Protein AF-A0A2M8DVH4-F1 (afdb_monomer)

Structure (mmCIF, N/CA/C/O backbone):
data_AF-A0A2M8DVH4-F1
#
_entry.id   AF-A0A2M8DVH4-F1
#
loop_
_atom_site.group_PDB
_atom_site.id
_atom_site.type_symbol
_atom_site.label_atom_id
_atom_site.label_alt_id
_atom_site.label_comp_id
_atom_site.label_asym_id
_atom_site.label_entity_id
_atom_site.label_seq_id
_atom_site.pdbx_PDB_ins_code
_atom_site.Cartn_x
_atom_site.Cartn_y
_atom_site.Cartn_z
_atom_site.occupancy
_atom_site.B_iso_or_equiv
_atom_site.auth_seq_id
_atom_site.auth_comp_id
_atom_site.auth_asym_id
_atom_site.auth_atom_id
_atom_site.pdbx_PDB_model_num
ATOM 1 N N . MET A 1 1 ? -12.166 -2.081 -11.583 1.00 72.06 1 MET A N 1
ATOM 2 C CA . MET A 1 1 ? -12.523 -0.951 -10.701 1.00 72.06 1 MET A CA 1
ATOM 3 C C . MET A 1 1 ? -13.356 -1.409 -9.522 1.00 72.06 1 MET A C 1
ATOM 5 O O . MET A 1 1 ? -14.536 -1.724 -9.658 1.00 72.06 1 MET A O 1
ATOM 9 N N . ASN A 1 2 ? -12.730 -1.430 -8.352 1.00 81.38 2 ASN A N 1
ATOM 10 C CA . ASN A 1 2 ? -13.343 -1.806 -7.091 1.00 81.38 2 ASN A CA 1
ATOM 11 C C . ASN A 1 2 ? -14.106 -0.615 -6.474 1.00 81.38 2 ASN A C 1
ATOM 13 O O . ASN A 1 2 ? -13.512 0.375 -6.049 1.00 81.38 2 ASN A O 1
ATOM 17 N N . GLN A 1 3 ? -15.438 -0.717 -6.403 1.00 85.25 3 GLN A N 1
ATOM 18 C CA . GLN A 1 3 ? -16.304 0.347 -5.874 1.00 85.25 3 GLN A CA 1
ATOM 19 C C . GLN A 1 3 ? -16.119 0.609 -4.375 1.00 85.25 3 GLN A C 1
ATOM 21 O O . GLN A 1 3 ? -16.446 1.696 -3.900 1.00 85.25 3 GLN A O 1
ATOM 26 N N . ARG A 1 4 ? -15.641 -0.380 -3.614 1.00 86.50 4 ARG A N 1
ATOM 27 C CA . ARG A 1 4 ? -15.339 -0.214 -2.190 1.00 86.50 4 ARG A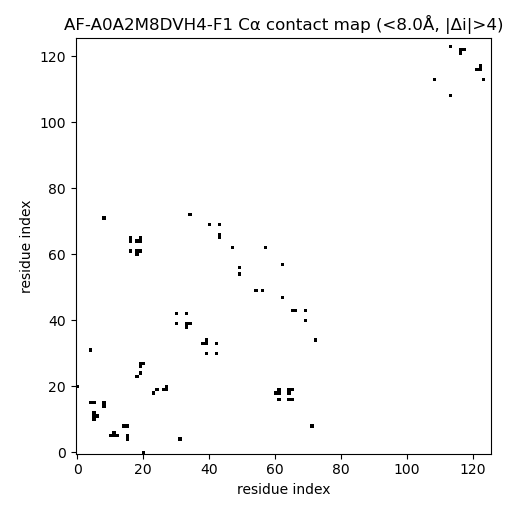 CA 1
ATOM 28 C C . ARG A 1 4 ? -14.111 0.674 -2.017 1.00 86.50 4 ARG A C 1
ATOM 30 O O . ARG A 1 4 ? -14.150 1.612 -1.229 1.00 86.50 4 ARG A O 1
ATOM 37 N N . LEU A 1 5 ? -13.080 0.435 -2.823 1.00 85.94 5 LEU A N 1
ATOM 38 C CA . LEU A 1 5 ? -11.848 1.214 -2.793 1.00 85.94 5 LEU A CA 1
ATOM 39 C C . LEU A 1 5 ? -12.085 2.685 -3.138 1.00 85.94 5 LEU A C 1
ATOM 41 O O . LEU A 1 5 ? -11.602 3.563 -2.440 1.00 85.94 5 LEU A O 1
ATOM 45 N N . ILE A 1 6 ? -12.913 2.967 -4.144 1.00 87.12 6 ILE A N 1
ATOM 46 C CA . ILE A 1 6 ? -13.267 4.349 -4.499 1.00 87.12 6 ILE A CA 1
ATOM 47 C C . ILE A 1 6 ? -13.900 5.083 -3.308 1.00 87.12 6 ILE A C 1
ATOM 49 O O . ILE A 1 6 ? -13.589 6.245 -3.073 1.00 87.12 6 ILE A O 1
ATOM 53 N N . ARG A 1 7 ? -14.751 4.416 -2.515 1.00 86.44 7 ARG A N 1
ATOM 54 C CA . ARG A 1 7 ? -15.355 5.031 -1.319 1.00 86.44 7 ARG A CA 1
ATOM 55 C C . ARG A 1 7 ? -14.327 5.313 -0.229 1.00 86.44 7 ARG A C 1
ATOM 57 O O . ARG A 1 7 ? -14.388 6.372 0.382 1.00 86.44 7 ARG A O 1
ATOM 64 N N . ILE A 1 8 ? -13.394 4.387 -0.014 1.00 85.94 8 ILE A N 1
ATOM 65 C CA . ILE A 1 8 ? -12.281 4.554 0.931 1.00 85.94 8 ILE A CA 1
ATOM 66 C C . ILE A 1 8 ? -11.424 5.763 0.536 1.00 85.94 8 ILE A C 1
ATOM 68 O O . ILE A 1 8 ? -11.062 6.567 1.388 1.00 85.94 8 ILE A O 1
ATOM 72 N N . LEU A 1 9 ? -11.189 5.946 -0.764 1.00 84.44 9 LEU A N 1
ATOM 73 C CA . LEU A 1 9 ? -10.439 7.068 -1.335 1.00 84.44 9 LEU A CA 1
ATOM 74 C C . LEU A 1 9 ? -11.228 8.392 -1.395 1.00 84.44 9 LEU A C 1
ATOM 76 O O . LEU A 1 9 ? -10.857 9.308 -2.126 1.00 84.44 9 LEU A O 1
ATOM 80 N N . GLY A 1 10 ? -12.343 8.510 -0.670 1.00 81.25 10 GLY A N 1
ATOM 81 C CA . GLY A 1 10 ? -13.150 9.733 -0.642 1.00 81.25 10 GLY A CA 1
ATOM 82 C C . GLY A 1 10 ? -14.004 9.961 -1.894 1.00 81.25 10 GLY A C 1
ATOM 83 O O . GLY A 1 10 ? -14.449 11.076 -2.142 1.00 81.25 10 GLY A O 1
ATOM 84 N N . GLY A 1 11 ? -14.248 8.920 -2.693 1.00 78.69 11 GLY A N 1
ATOM 85 C CA . GLY A 1 11 ? -15.099 8.974 -3.884 1.00 78.69 11 GLY A CA 1
ATOM 86 C C . GLY A 1 11 ? -14.392 9.430 -5.162 1.00 78.69 11 GLY A C 1
ATOM 87 O O . GLY A 1 11 ? -15.043 9.510 -6.202 1.00 78.69 11 GLY A O 1
ATOM 88 N N . SER A 1 12 ? -13.085 9.707 -5.111 1.00 76.31 12 SER A N 1
ATOM 89 C CA . SER A 1 12 ? -12.307 10.126 -6.280 1.00 76.31 12 SER A CA 1
ATOM 90 C C . SER A 1 12 ? -11.662 8.941 -6.998 1.00 76.31 12 SER A C 1
ATOM 92 O O . SER A 1 12 ? -11.117 8.027 -6.380 1.00 76.31 12 SER A O 1
ATOM 94 N N . THR A 1 13 ? -11.692 8.976 -8.330 1.00 81.94 13 THR A N 1
ATOM 95 C CA . THR A 1 13 ? -10.988 8.021 -9.197 1.00 81.94 13 THR A CA 1
ATOM 96 C C . THR A 1 13 ? -9.562 8.454 -9.532 1.00 81.94 13 THR A C 1
ATOM 98 O O . THR A 1 13 ? -8.841 7.686 -10.165 1.00 81.94 13 THR A O 1
ATOM 101 N N . GLU A 1 14 ? -9.150 9.666 -9.146 1.00 78.94 14 GLU A N 1
ATOM 102 C CA . GLU A 1 14 ? -7.821 10.215 -9.460 1.00 78.94 14 GLU A CA 1
ATOM 103 C C . GLU A 1 14 ? -6.691 9.480 -8.733 1.00 78.94 14 GLU A C 1
ATOM 105 O O . GLU A 1 14 ? -5.590 9.360 -9.260 1.00 78.94 14 GLU A O 1
ATOM 110 N N . HIS A 1 15 ? -6.974 8.946 -7.544 1.00 79.75 15 HIS A N 1
ATOM 111 C CA . HIS A 1 15 ? -6.010 8.190 -6.739 1.00 79.75 15 HIS A CA 1
ATOM 112 C C . HIS A 1 15 ? -6.259 6.683 -6.766 1.00 79.75 15 HIS A C 1
ATOM 114 O O . HIS A 1 15 ? -5.750 5.935 -5.932 1.00 79.75 15 HIS A O 1
ATOM 120 N N . TYR A 1 16 ? -7.083 6.229 -7.708 1.00 87.50 16 TYR A N 1
ATOM 121 C CA . TYR A 1 16 ? -7.364 4.816 -7.857 1.00 87.50 16 TYR A CA 1
ATOM 122 C 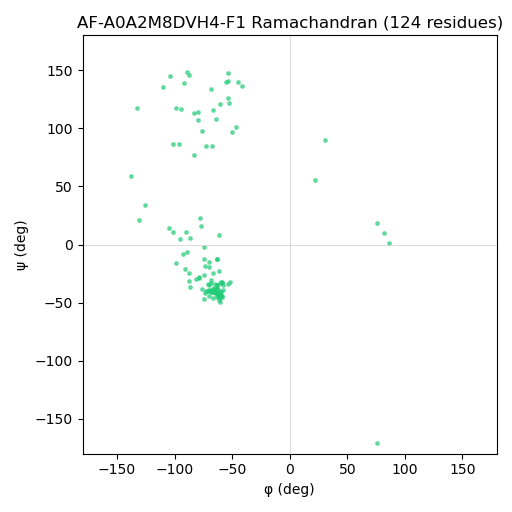C . TYR A 1 16 ? -6.108 4.079 -8.361 1.00 87.50 16 TYR A C 1
ATOM 124 O O . TYR A 1 16 ? -5.482 4.545 -9.315 1.00 87.50 16 TYR A O 1
ATOM 132 N N . PRO A 1 17 ? -5.739 2.929 -7.769 1.00 89.31 17 PRO A N 1
ATOM 133 C CA . PRO A 1 17 ? -4.491 2.252 -8.095 1.00 89.31 17 PRO A CA 1
ATOM 134 C C . PRO A 1 17 ? -4.635 1.381 -9.356 1.00 89.31 17 PRO A C 1
ATOM 136 O O . PRO A 1 17 ? -4.803 0.158 -9.297 1.00 89.31 17 PRO A O 1
ATOM 139 N N . TYR A 1 18 ? -4.631 2.027 -10.525 1.00 91.12 18 TYR A N 1
ATOM 140 C CA . TYR A 1 18 ? -4.805 1.362 -11.819 1.00 91.12 18 TYR A CA 1
ATOM 141 C C . TYR A 1 18 ? -3.642 0.425 -12.151 1.00 91.12 18 TYR A C 1
ATOM 143 O O . TYR A 1 18 ? -3.858 -0.638 -12.744 1.00 91.12 18 TYR A O 1
ATOM 151 N N . ALA A 1 19 ? -2.408 0.798 -11.794 1.00 90.12 19 ALA A N 1
ATOM 152 C CA . ALA A 1 19 ? -1.241 -0.017 -12.107 1.00 90.12 19 ALA A CA 1
ATOM 153 C C . ALA A 1 19 ? -1.217 -1.295 -11.258 1.00 90.12 19 ALA A C 1
ATOM 155 O O . ALA A 1 19 ? -0.916 -2.372 -11.782 1.00 90.12 19 ALA A O 1
ATOM 156 N N . LEU A 1 20 ? -1.585 -1.194 -9.982 1.00 90.50 20 LEU A N 1
ATOM 157 C CA . LEU A 1 20 ? -1.717 -2.306 -9.051 1.00 90.50 20 LEU A CA 1
ATOM 158 C C . LEU A 1 20 ? -2.865 -3.235 -9.456 1.00 90.50 20 LEU A C 1
ATOM 160 O O . LEU A 1 20 ? -2.649 -4.443 -9.516 1.00 90.50 20 LEU A O 1
ATOM 164 N N . GLU A 1 21 ? -4.047 -2.700 -9.797 1.00 91.12 21 GLU A N 1
ATOM 165 C CA . GLU A 1 21 ? -5.182 -3.519 -10.257 1.00 91.12 21 GLU A CA 1
ATOM 166 C C . GLU A 1 21 ? -4.828 -4.309 -11.524 1.00 91.12 21 GLU A C 1
ATOM 168 O O . GLU A 1 21 ? -5.139 -5.494 -11.626 1.00 91.12 21 GLU A O 1
ATOM 173 N N . SER A 1 22 ? -4.150 -3.666 -12.477 1.00 91.31 22 SER A N 1
ATOM 174 C CA . SER A 1 22 ? -3.817 -4.272 -13.767 1.00 91.31 22 SER A CA 1
ATOM 175 C C . SER A 1 22 ? -2.690 -5.306 -13.667 1.00 91.31 22 SER A C 1
ATOM 177 O O . SER A 1 22 ? -2.798 -6.408 -14.206 1.00 91.31 22 SER A O 1
ATOM 179 N N . LYS A 1 23 ? -1.599 -4.975 -12.964 1.00 90.06 23 LYS A N 1
ATOM 180 C CA . LYS A 1 23 ? -0.395 -5.822 -12.908 1.00 90.06 23 LYS A CA 1
ATOM 181 C C . LYS A 1 23 ? -0.451 -6.869 -11.794 1.00 90.06 23 LYS A C 1
ATOM 183 O O . LYS A 1 23 ? 0.118 -7.949 -11.949 1.00 90.06 23 LYS A O 1
ATOM 188 N N . TYR A 1 24 ? -1.118 -6.566 -10.680 1.00 91.62 24 TYR A N 1
ATOM 189 C CA . TYR A 1 24 ? -1.124 -7.397 -9.474 1.00 91.62 24 TYR A CA 1
ATOM 190 C C . TYR A 1 24 ? -2.525 -7.512 -8.842 1.00 91.62 24 TYR A C 1
ATOM 192 O O . TYR A 1 24 ? -2.696 -7.217 -7.655 1.00 91.62 24 TYR A O 1
ATOM 200 N N . PRO A 1 25 ? -3.531 -8.022 -9.579 1.00 90.56 25 PRO A N 1
ATOM 201 C CA . PRO A 1 25 ? -4.908 -8.110 -9.085 1.00 90.56 25 PRO A CA 1
ATOM 202 C C . PRO A 1 25 ? -5.033 -8.925 -7.789 1.00 90.56 25 PRO A C 1
ATOM 204 O O . PRO A 1 25 ? -5.796 -8.562 -6.902 1.00 90.56 25 PRO A O 1
ATOM 207 N N . ARG A 1 26 ? -4.214 -9.974 -7.621 1.00 91.12 26 ARG A N 1
ATOM 208 C CA . ARG A 1 26 ? -4.187 -10.795 -6.394 1.00 91.12 26 ARG A CA 1
ATOM 209 C C . ARG A 1 26 ? -3.756 -10.012 -5.153 1.00 91.12 26 ARG A C 1
ATOM 211 O O . ARG A 1 26 ? -4.239 -10.286 -4.063 1.00 91.12 26 ARG A O 1
ATOM 218 N N . ILE A 1 27 ? -2.841 -9.057 -5.319 1.00 90.69 27 ILE A N 1
ATOM 219 C CA . ILE A 1 27 ? -2.362 -8.219 -4.214 1.00 90.69 27 ILE A CA 1
ATOM 220 C C . ILE A 1 27 ? -3.449 -7.217 -3.839 1.00 90.69 27 ILE A C 1
ATOM 222 O O . ILE A 1 27 ? -3.728 -7.035 -2.660 1.00 90.69 27 ILE A O 1
ATOM 226 N N . LEU A 1 28 ? -4.114 -6.623 -4.834 1.00 91.25 28 LEU A N 1
ATOM 227 C CA . LEU A 1 28 ? -5.252 -5.742 -4.592 1.00 91.25 28 LEU A CA 1
ATOM 228 C C . LEU A 1 28 ? -6.379 -6.470 -3.846 1.00 91.25 28 LEU A C 1
ATOM 230 O O . LEU A 1 28 ? -6.916 -5.934 -2.882 1.00 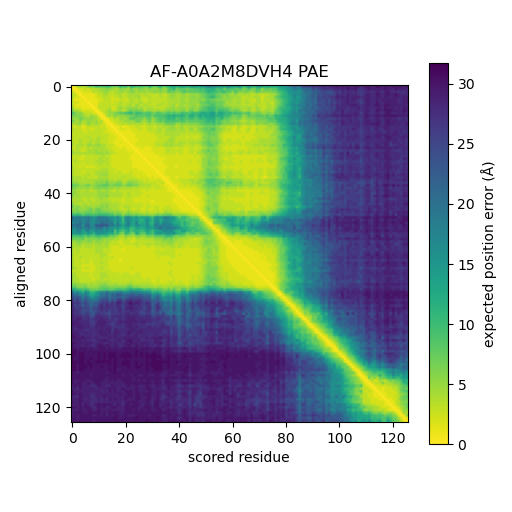91.25 28 LEU A O 1
ATOM 234 N N . GLU A 1 29 ? -6.722 -7.692 -4.256 1.00 91.25 29 GLU A N 1
ATOM 235 C CA . GLU A 1 29 ? -7.717 -8.519 -3.561 1.00 91.25 29 GLU A CA 1
ATOM 236 C C . GLU A 1 29 ? -7.307 -8.822 -2.117 1.00 91.25 29 GLU A C 1
ATOM 238 O O . GLU A 1 29 ? -8.130 -8.688 -1.214 1.00 91.25 29 GLU A O 1
ATOM 243 N N . GLN A 1 30 ? -6.038 -9.164 -1.883 1.00 91.56 30 GLN A N 1
ATOM 244 C CA . GLN A 1 30 ? -5.508 -9.399 -0.541 1.00 91.56 30 GLN A CA 1
ATOM 245 C C . GLN A 1 30 ? -5.610 -8.145 0.339 1.00 91.56 30 GLN A C 1
ATOM 247 O O . GLN A 1 30 ? -6.133 -8.223 1.449 1.00 91.56 30 GLN A O 1
ATOM 252 N N . ILE A 1 31 ? -5.191 -6.986 -0.176 1.00 91.44 31 ILE A N 1
ATOM 253 C CA . ILE A 1 31 ? -5.305 -5.693 0.513 1.00 91.44 31 ILE A CA 1
ATOM 254 C C . ILE A 1 31 ? -6.775 -5.396 0.838 1.00 91.44 31 ILE A C 1
ATOM 256 O O . ILE A 1 31 ? -7.098 -5.014 1.954 1.00 91.44 31 ILE A O 1
ATOM 260 N N . MET A 1 32 ? -7.696 -5.620 -0.101 1.00 91.12 32 MET A N 1
ATOM 261 C CA . MET A 1 32 ? -9.131 -5.399 0.125 1.00 91.12 32 MET A CA 1
ATOM 262 C C . MET 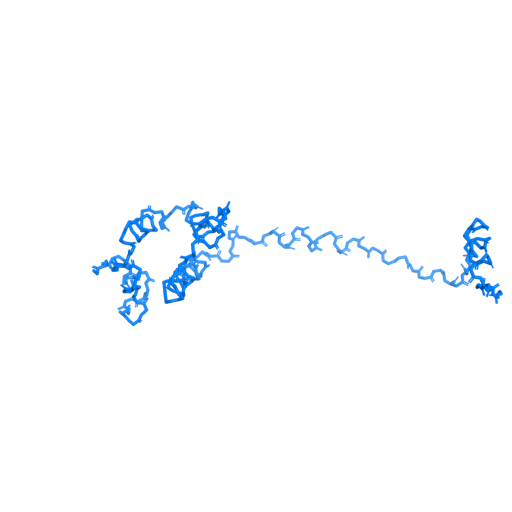A 1 32 ? -9.746 -6.387 1.122 1.00 91.12 32 MET A C 1
ATOM 264 O O . MET A 1 32 ? -10.673 -6.020 1.845 1.00 91.12 32 MET A O 1
ATOM 268 N N . SER A 1 33 ? -9.260 -7.628 1.164 1.00 91.56 33 SER A N 1
ATOM 269 C CA . SER A 1 33 ? -9.708 -8.633 2.131 1.00 91.56 33 SER A CA 1
ATOM 270 C C . SER A 1 33 ? -9.237 -8.313 3.545 1.00 91.56 33 SER A C 1
ATOM 272 O O . SER A 1 33 ? -9.953 -8.611 4.497 1.00 91.56 33 SER A O 1
ATOM 274 N N . LEU A 1 34 ? -8.044 -7.734 3.679 1.00 91.94 34 LEU A N 1
ATOM 275 C CA . LEU A 1 34 ? -7.446 -7.400 4.967 1.00 91.94 34 LEU A CA 1
ATOM 276 C C . LEU A 1 34 ? -7.756 -5.966 5.411 1.00 91.94 34 LEU A C 1
ATOM 278 O O . LEU A 1 34 ? -7.485 -5.654 6.553 1.00 91.94 34 LEU A O 1
ATOM 282 N N . TRP A 1 35 ? -8.358 -5.118 4.569 1.00 90.12 35 TRP A N 1
ATOM 283 C CA . TRP A 1 35 ? -8.516 -3.676 4.822 1.00 90.12 35 TRP A CA 1
ATOM 284 C C . TRP A 1 35 ? -9.171 -3.304 6.164 1.00 90.12 35 TRP A C 1
ATOM 286 O O . TRP A 1 35 ? -8.819 -2.283 6.736 1.00 90.12 35 TRP A O 1
ATOM 296 N N . ASP A 1 36 ? -10.122 -4.103 6.662 1.00 86.62 36 ASP A N 1
ATOM 297 C CA . ASP A 1 36 ? -10.780 -3.849 7.959 1.00 86.62 36 ASP A CA 1
ATOM 298 C C . ASP A 1 36 ? -10.130 -4.626 9.126 1.00 86.62 36 ASP A C 1
ATOM 300 O O . ASP A 1 36 ? -10.666 -4.647 10.232 1.00 86.62 36 ASP A O 1
ATOM 304 N N . SER A 1 37 ? -9.025 -5.328 8.868 1.00 88.75 37 SER A N 1
ATOM 305 C CA . SER A 1 37 ? -8.287 -6.147 9.830 1.00 88.75 37 SER A CA 1
ATOM 306 C C . SER A 1 37 ? -7.013 -5.436 10.270 1.00 88.75 37 SER A C 1
ATOM 308 O O . SER A 1 37 ? -6.318 -4.840 9.454 1.00 88.75 37 SER A O 1
ATOM 310 N N . ASP A 1 38 ? -6.631 -5.616 11.534 1.00 83.38 38 ASP A N 1
ATOM 311 C CA . ASP A 1 38 ? -5.344 -5.147 12.068 1.00 83.38 38 ASP A CA 1
ATOM 312 C C . ASP A 1 38 ? -4.131 -5.823 11.377 1.00 83.38 38 ASP A C 1
ATOM 314 O O . ASP A 1 38 ? -2.988 -5.386 11.507 1.00 83.38 38 ASP A O 1
ATOM 318 N N . GLU A 1 39 ? -4.356 -6.896 10.609 1.00 87.44 39 GLU A N 1
ATOM 319 C CA . GLU A 1 39 ? -3.318 -7.569 9.815 1.00 87.44 39 GLU A CA 1
ATOM 320 C C . GLU A 1 39 ? -2.905 -6.788 8.554 1.00 87.44 39 GLU A C 1
ATOM 322 O O . GLU A 1 39 ? -1.888 -7.111 7.933 1.00 87.44 39 GLU A O 1
ATOM 327 N N . ILE A 1 40 ? -3.657 -5.757 8.156 1.00 90.00 40 ILE A N 1
ATOM 328 C CA . ILE A 1 40 ? -3.355 -4.990 6.942 1.00 90.00 40 ILE A CA 1
ATOM 329 C C . ILE A 1 40 ? -2.014 -4.262 7.023 1.00 90.00 40 ILE A C 1
ATOM 331 O O . ILE A 1 40 ? -1.290 -4.204 6.029 1.00 90.00 40 ILE A O 1
ATOM 335 N N . ASP A 1 41 ? -1.631 -3.782 8.206 1.00 86.38 41 ASP A N 1
ATOM 336 C CA . ASP A 1 41 ? -0.353 -3.097 8.397 1.00 86.38 41 ASP A CA 1
ATOM 337 C C . ASP A 1 41 ? 0.819 -4.059 8.185 1.00 86.38 41 ASP A C 1
ATOM 339 O O . ASP A 1 41 ? 1.795 -3.720 7.513 1.00 86.38 41 ASP A O 1
ATOM 343 N N . HIS A 1 42 ? 0.684 -5.303 8.658 1.00 87.81 42 HIS A N 1
ATOM 344 C CA . HIS A 1 42 ? 1.652 -6.367 8.382 1.00 87.81 42 HIS A CA 1
ATOM 345 C C . HIS A 1 42 ? 1.702 -6.693 6.888 1.00 87.81 42 HIS A C 1
ATOM 347 O O . HIS A 1 42 ? 2.787 -6.840 6.330 1.00 87.81 42 HIS A O 1
ATOM 353 N N . CYS A 1 43 ? 0.548 -6.735 6.214 1.00 89.56 43 CYS A N 1
ATOM 354 C CA . CYS A 1 43 ? 0.489 -6.947 4.771 1.00 89.56 43 CYS A CA 1
ATOM 355 C C . CYS A 1 43 ? 1.235 -5.846 4.000 1.00 89.56 43 CYS A C 1
ATOM 357 O O . CYS A 1 43 ? 2.024 -6.160 3.107 1.00 89.56 43 CYS A O 1
ATOM 359 N N . PHE A 1 44 ? 1.035 -4.571 4.342 1.00 89.00 44 PHE A N 1
ATOM 360 C CA . PHE A 1 44 ? 1.769 -3.466 3.720 1.00 89.00 44 PHE A CA 1
ATOM 361 C C . PHE A 1 44 ? 3.272 -3.547 3.994 1.00 89.00 44 PHE A C 1
ATOM 363 O O . PHE A 1 44 ? 4.076 -3.320 3.088 1.00 89.00 44 PHE A O 1
ATOM 370 N N . MET A 1 45 ? 3.656 -3.911 5.217 1.00 85.88 45 MET A N 1
ATOM 371 C CA . MET A 1 45 ? 5.056 -4.049 5.601 1.00 85.88 45 MET A CA 1
ATOM 372 C C . MET A 1 45 ? 5.742 -5.186 4.835 1.00 85.88 45 MET A C 1
ATOM 374 O O . MET A 1 45 ? 6.832 -4.980 4.309 1.00 85.88 45 MET A O 1
ATOM 378 N N . ASP A 1 46 ? 5.079 -6.328 4.658 1.00 85.94 46 ASP A N 1
ATOM 379 C CA . ASP A 1 46 ? 5.571 -7.450 3.846 1.00 85.94 46 ASP A CA 1
ATOM 380 C C . ASP A 1 46 ? 5.685 -7.101 2.353 1.00 85.94 46 ASP A C 1
ATOM 382 O O . ASP A 1 46 ? 6.584 -7.583 1.657 1.00 85.94 46 ASP A O 1
ATOM 386 N N . LEU A 1 47 ? 4.783 -6.256 1.840 1.00 86.62 47 LEU A N 1
ATOM 387 C CA . LEU A 1 47 ? 4.840 -5.772 0.458 1.00 86.62 47 LEU A CA 1
ATOM 388 C C . LEU A 1 47 ? 6.000 -4.789 0.238 1.00 86.62 47 LEU A C 1
ATOM 390 O O . LEU A 1 47 ? 6.589 -4.784 -0.844 1.00 86.62 47 LEU A O 1
ATOM 394 N N . MET A 1 48 ? 6.336 -3.972 1.240 1.00 81.38 48 MET A N 1
ATOM 395 C CA . MET A 1 48 ? 7.418 -2.982 1.159 1.00 81.38 48 MET A CA 1
ATOM 396 C C . MET A 1 48 ? 8.795 -3.556 1.518 1.00 81.38 48 MET A C 1
ATOM 398 O O . MET A 1 48 ? 9.797 -3.185 0.907 1.00 81.38 48 MET A O 1
ATOM 402 N N . VAL A 1 49 ? 8.865 -4.470 2.487 1.00 73.94 49 VAL A N 1
ATOM 403 C CA . VAL A 1 49 ? 10.104 -5.067 2.997 1.00 73.94 49 VAL A CA 1
ATOM 404 C C . VAL A 1 49 ? 10.270 -6.457 2.395 1.00 73.94 49 VAL A C 1
ATOM 406 O O . VAL A 1 49 ? 9.890 -7.481 2.961 1.00 73.94 49 VAL A O 1
ATOM 409 N N . THR A 1 50 ? 10.873 -6.521 1.212 1.00 61.78 50 THR A N 1
ATOM 410 C CA . THR A 1 50 ? 11.140 -7.807 0.566 1.00 61.78 50 THR A CA 1
ATOM 411 C C . THR A 1 50 ? 12.327 -8.509 1.234 1.00 61.78 50 THR A C 1
ATOM 413 O O . THR A 1 50 ? 13.479 -8.257 0.892 1.00 61.78 50 THR A O 1
ATOM 416 N N . ASN A 1 51 ? 12.069 -9.446 2.150 1.00 58.31 51 ASN A N 1
ATOM 417 C CA . ASN A 1 51 ? 13.110 -10.235 2.835 1.00 58.31 51 ASN A CA 1
ATOM 418 C C . ASN A 1 51 ? 13.702 -11.388 1.979 1.00 58.31 51 ASN A C 1
ATOM 420 O O . ASN A 1 51 ? 14.179 -12.393 2.501 1.00 58.31 51 ASN A O 1
ATOM 424 N N . ARG A 1 52 ? 13.613 -11.324 0.645 1.00 63.09 52 ARG A N 1
ATOM 425 C CA . ARG A 1 52 ? 14.096 -12.392 -0.250 1.00 63.09 52 ARG A CA 1
ATOM 426 C C . ARG A 1 52 ? 14.924 -11.789 -1.380 1.00 63.09 52 ARG A C 1
ATOM 428 O O . ARG A 1 52 ? 14.387 -11.032 -2.181 1.00 63.09 52 ARG A O 1
ATOM 435 N N . GLY A 1 53 ? 16.204 -12.159 -1.443 1.00 61.94 53 GLY A N 1
ATOM 436 C CA . GLY A 1 53 ? 17.214 -11.565 -2.332 1.00 61.94 53 GLY A CA 1
ATOM 437 C C . GLY A 1 53 ? 16.979 -11.730 -3.839 1.00 61.94 53 GLY A C 1
ATOM 438 O O . GLY A 1 53 ? 17.610 -11.027 -4.618 1.00 61.94 53 GLY A O 1
ATOM 439 N N . ASP A 1 54 ? 16.043 -12.591 -4.251 1.00 67.88 54 ASP A N 1
ATOM 440 C CA . ASP A 1 54 ? 15.830 -12.946 -5.663 1.00 67.88 54 ASP A CA 1
ATOM 441 C C . ASP A 1 54 ? 14.633 -12.233 -6.324 1.00 67.88 54 ASP A C 1
ATOM 443 O O . ASP A 1 54 ? 14.202 -12.615 -7.414 1.00 67.88 54 ASP A O 1
ATOM 447 N N . ARG A 1 55 ? 14.036 -11.216 -5.683 1.00 68.62 55 ARG A N 1
ATOM 448 C CA . ARG A 1 55 ? 12.922 -10.446 -6.267 1.00 68.62 55 ARG A CA 1
ATOM 449 C C . ARG A 1 55 ? 13.335 -9.022 -6.621 1.00 68.62 55 ARG A C 1
ATOM 451 O O . ARG A 1 55 ? 13.928 -8.317 -5.821 1.00 68.62 55 ARG A O 1
ATOM 458 N N . VAL A 1 56 ? 12.915 -8.589 -7.811 1.00 71.06 56 VAL A N 1
ATOM 459 C CA . VAL A 1 56 ? 13.217 -7.279 -8.425 1.00 71.06 56 VAL A CA 1
ATOM 460 C C . VAL A 1 56 ? 12.434 -6.116 -7.774 1.00 71.06 56 VAL A C 1
ATOM 462 O O . VAL A 1 56 ? 12.623 -4.960 -8.132 1.00 71.06 56 VAL A O 1
ATOM 465 N N . GLY A 1 57 ? 11.568 -6.401 -6.794 1.00 80.00 57 GLY A N 1
ATOM 466 C CA . GLY A 1 57 ? 10.664 -5.417 -6.192 1.00 80.00 57 GLY A CA 1
ATOM 467 C C . GLY A 1 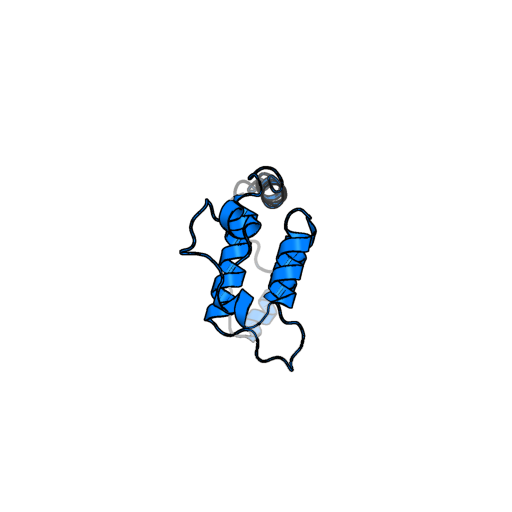57 ? 9.465 -5.078 -7.086 1.00 80.00 57 GLY A C 1
ATOM 468 O O . GLY A 1 57 ? 9.203 -5.751 -8.088 1.00 80.00 57 GLY A O 1
ATOM 469 N N . PHE A 1 58 ? 8.707 -4.052 -6.695 1.00 85.88 58 PHE A N 1
ATOM 470 C CA . PHE A 1 58 ? 7.605 -3.519 -7.497 1.00 85.88 58 PHE A CA 1
ATOM 471 C C . PHE A 1 58 ? 8.094 -2.416 -8.444 1.00 85.88 58 PHE A C 1
ATOM 473 O O . PHE A 1 58 ? 9.003 -1.663 -8.089 1.00 85.88 58 PHE A O 1
ATOM 480 N N . PRO A 1 59 ? 7.466 -2.263 -9.624 1.00 88.62 59 PRO A N 1
ATOM 481 C CA . PRO A 1 59 ? 7.624 -1.060 -10.431 1.00 88.62 59 PRO A CA 1
ATOM 482 C C . PRO A 1 59 ? 7.314 0.197 -9.602 1.00 88.62 59 PRO A C 1
ATOM 484 O O . PRO A 1 59 ? 6.430 0.140 -8.740 1.00 88.62 59 PRO A O 1
ATOM 487 N N . PRO A 1 60 ? 7.978 1.332 -9.869 1.00 85.06 60 PRO A N 1
ATOM 488 C CA . PRO A 1 60 ? 7.834 2.540 -9.061 1.00 85.06 60 PRO A CA 1
ATOM 489 C C . PRO A 1 60 ? 6.391 3.053 -9.011 1.00 85.06 60 PRO A C 1
ATOM 491 O O . PRO A 1 60 ? 5.955 3.530 -7.967 1.00 85.06 60 PRO A O 1
ATOM 494 N N . GLU A 1 61 ? 5.618 2.891 -10.088 1.00 88.62 61 GLU A N 1
ATOM 495 C CA . GLU A 1 61 ? 4.209 3.302 -10.114 1.00 88.62 61 GLU A CA 1
ATOM 496 C C . GLU A 1 61 ? 3.362 2.456 -9.157 1.00 88.62 61 GLU A C 1
ATOM 498 O O . GLU A 1 61 ? 2.518 2.971 -8.433 1.00 88.62 61 GLU A O 1
ATOM 503 N N . VAL A 1 62 ? 3.631 1.150 -9.110 1.00 89.81 62 VAL A N 1
ATOM 504 C CA . VAL A 1 62 ? 2.918 0.209 -8.239 1.00 89.81 62 VAL A CA 1
ATOM 505 C C . VAL A 1 62 ? 3.333 0.407 -6.784 1.00 89.81 62 VAL A C 1
ATOM 507 O O . VAL A 1 62 ? 2.490 0.378 -5.894 1.00 89.81 62 VAL A O 1
ATOM 510 N N . ALA A 1 63 ? 4.620 0.650 -6.532 1.00 87.94 63 ALA A N 1
ATOM 511 C CA . ALA A 1 63 ? 5.115 0.954 -5.196 1.00 87.94 63 ALA A CA 1
ATOM 512 C C . ALA A 1 63 ? 4.487 2.244 -4.641 1.00 87.94 63 ALA A C 1
ATOM 514 O O . ALA A 1 63 ? 4.054 2.258 -3.491 1.00 87.94 63 ALA A O 1
ATOM 515 N N . ALA A 1 64 ? 4.381 3.297 -5.459 1.00 88.56 64 ALA A N 1
ATOM 516 C CA . ALA A 1 64 ? 3.737 4.550 -5.070 1.00 88.56 64 ALA A CA 1
ATOM 517 C C . ALA A 1 64 ? 2.250 4.355 -4.730 1.00 88.56 64 ALA A C 1
ATOM 519 O O . ALA A 1 64 ? 1.778 4.880 -3.723 1.00 88.56 64 ALA A O 1
ATOM 520 N N . GLU A 1 65 ? 1.527 3.559 -5.522 1.00 90.69 65 GLU A N 1
ATOM 521 C CA . GLU A 1 65 ? 0.130 3.211 -5.244 1.00 90.69 65 GLU A CA 1
ATOM 522 C C . GLU A 1 65 ? -0.018 2.417 -3.933 1.00 90.69 65 GLU A C 1
ATOM 524 O O . GLU A 1 65 ? -0.893 2.730 -3.127 1.00 90.69 65 GLU A O 1
ATOM 529 N N . ILE A 1 66 ? 0.857 1.438 -3.666 1.00 90.12 66 ILE A N 1
ATOM 530 C CA . ILE A 1 66 ? 0.853 0.674 -2.404 1.00 90.12 66 ILE A CA 1
ATOM 531 C C . ILE A 1 66 ? 1.148 1.589 -1.205 1.00 90.12 66 ILE A C 1
ATOM 533 O O . ILE A 1 66 ? 0.441 1.521 -0.199 1.00 90.12 66 ILE A O 1
ATOM 537 N N . MET A 1 67 ? 2.150 2.469 -1.309 1.00 87.94 67 MET A N 1
ATOM 538 C CA . MET A 1 67 ? 2.464 3.436 -0.248 1.00 87.94 67 MET A CA 1
ATOM 539 C C . MET A 1 67 ? 1.294 4.382 0.020 1.00 87.94 67 MET A C 1
ATOM 541 O O . MET A 1 67 ? 0.964 4.645 1.174 1.00 87.94 67 MET A O 1
ATOM 545 N N . TYR A 1 68 ? 0.647 4.879 -1.035 1.00 89.50 68 TYR A N 1
ATOM 546 C CA . TYR A 1 68 ? -0.507 5.758 -0.899 1.00 89.50 68 TYR A CA 1
ATOM 547 C C . TYR A 1 68 ? -1.663 5.066 -0.165 1.00 89.50 68 TYR A C 1
ATOM 549 O O . TYR A 1 68 ? -2.239 5.646 0.752 1.00 89.50 68 TYR A O 1
ATOM 557 N N . LEU A 1 69 ? -1.958 3.806 -0.500 1.00 89.75 69 LEU A N 1
ATOM 558 C CA . LEU A 1 69 ? -2.973 3.017 0.204 1.00 89.75 69 LEU A CA 1
ATOM 559 C C . LEU A 1 69 ? -2.642 2.826 1.689 1.00 89.75 69 LEU A C 1
ATOM 561 O O . LEU A 1 69 ? -3.529 2.978 2.527 1.00 89.75 69 LEU A O 1
ATOM 565 N N . SER A 1 70 ? -1.378 2.552 2.017 1.00 89.56 70 SER A N 1
ATOM 566 C CA . SER A 1 70 ? -0.918 2.463 3.408 1.00 89.56 70 SER A CA 1
ATOM 567 C C . SER A 1 70 ? -1.117 3.784 4.159 1.00 89.56 70 SER A C 1
ATOM 569 O O . SER A 1 70 ? -1.588 3.778 5.294 1.00 89.56 70 SER A O 1
ATOM 571 N N . LEU A 1 71 ? -0.848 4.923 3.514 1.00 87.19 71 LEU A N 1
ATOM 572 C CA . LEU A 1 71 ? -1.047 6.243 4.115 1.00 87.19 71 LEU A CA 1
ATOM 573 C C . LEU A 1 71 ? -2.531 6.558 4.350 1.00 87.19 71 LEU A C 1
ATOM 575 O O . LEU A 1 71 ? -2.885 7.112 5.388 1.00 87.19 71 LEU A O 1
ATOM 579 N N . VAL A 1 72 ? -3.401 6.189 3.405 1.00 88.25 72 VAL A N 1
ATOM 580 C CA . VAL A 1 72 ?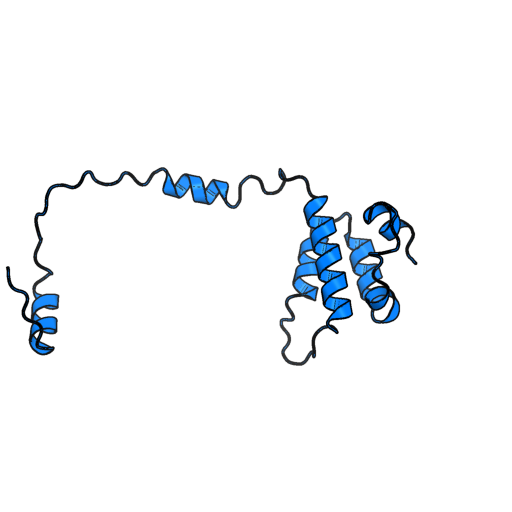 -4.856 6.324 3.562 1.00 88.25 72 VAL A CA 1
ATOM 581 C C . VAL A 1 72 ? -5.345 5.480 4.737 1.00 88.25 72 VAL A C 1
ATOM 583 O O . VAL A 1 72 ? -6.102 5.990 5.558 1.00 88.25 72 VAL A O 1
ATOM 586 N N . HIS A 1 73 ? -4.889 4.229 4.853 1.00 88.50 73 HIS A N 1
ATOM 587 C CA . HIS A 1 73 ? -5.234 3.364 5.982 1.00 88.50 73 HIS A CA 1
ATOM 588 C C . HIS A 1 73 ? -4.773 3.969 7.319 1.00 88.50 73 HIS A C 1
ATOM 590 O O . HIS A 1 73 ? -5.580 4.153 8.228 1.00 88.50 73 HIS A O 1
ATOM 596 N N . ALA A 1 74 ? -3.510 4.396 7.403 1.00 85.44 74 ALA A N 1
ATOM 597 C CA . ALA A 1 74 ? -2.953 5.019 8.602 1.00 85.44 74 ALA A CA 1
ATOM 598 C C . ALA A 1 74 ? -3.676 6.320 9.000 1.00 85.44 74 ALA A C 1
ATOM 600 O O . ALA A 1 74 ? -3.797 6.621 10.182 1.00 85.44 74 ALA A O 1
ATOM 601 N N . ALA A 1 75 ? -4.180 7.093 8.032 1.00 83.50 75 ALA A N 1
ATOM 602 C CA . ALA A 1 75 ? -4.972 8.294 8.302 1.00 83.50 75 ALA A CA 1
ATOM 603 C C . ALA A 1 75 ? -6.402 7.986 8.785 1.00 83.50 75 ALA A C 1
ATOM 605 O O . ALA A 1 75 ? -7.015 8.817 9.458 1.00 83.50 75 ALA A O 1
ATOM 606 N N . GLN A 1 76 ? -6.951 6.822 8.422 1.00 78.75 76 GLN A N 1
ATOM 607 C CA . GLN A 1 76 ? -8.252 6.346 8.902 1.00 78.75 76 GLN A CA 1
ATOM 608 C C . GLN A 1 76 ? -8.164 5.757 10.310 1.00 78.75 76 GLN A C 1
ATOM 610 O O . GLN A 1 76 ? -9.135 5.827 11.071 1.00 78.75 76 GLN A O 1
ATOM 615 N N . GLU A 1 77 ? -7.008 5.212 10.679 1.00 71.31 77 GLU A N 1
ATOM 616 C CA . GLU A 1 77 ? -6.752 4.779 12.039 1.00 71.31 77 GLU A CA 1
ATOM 617 C C . GLU A 1 77 ? -6.714 6.009 12.958 1.00 71.31 77 GLU A C 1
ATOM 619 O O . GLU A 1 77 ? -5.899 6.920 12.813 1.00 71.31 77 GLU A O 1
ATOM 624 N N . SER A 1 78 ? -7.667 6.096 13.891 1.00 58.06 78 SER A N 1
ATOM 625 C CA . SER A 1 78 ? -7.729 7.232 14.812 1.00 58.06 78 SER A CA 1
ATOM 626 C C . SER A 1 78 ? -6.391 7.372 15.554 1.00 58.06 78 SER A C 1
ATOM 628 O O . SER A 1 78 ? -5.880 6.358 16.041 1.00 58.06 78 SER A O 1
ATOM 630 N N . PRO A 1 79 ? -5.872 8.598 15.775 1.00 53.69 79 PRO A N 1
ATOM 631 C CA . PRO A 1 79 ? -4.594 8.849 16.462 1.00 53.69 79 PRO A CA 1
ATOM 632 C C . PRO A 1 79 ? -4.539 8.359 17.930 1.00 53.69 79 PRO A C 1
ATOM 634 O O . PRO A 1 79 ? -3.598 8.656 18.657 1.00 53.69 79 PRO A O 1
ATOM 637 N N . GLY A 1 80 ? -5.550 7.614 18.390 1.00 53.19 80 GLY A N 1
ATOM 638 C CA . GLY A 1 80 ? -5.654 7.014 19.715 1.00 53.19 80 GLY A CA 1
ATOM 639 C C . GLY A 1 80 ? -5.262 5.534 19.819 1.00 53.19 80 GLY A C 1
ATOM 640 O O . GLY A 1 80 ? -5.023 5.097 20.940 1.00 53.19 80 GLY A O 1
ATOM 641 N N . LYS A 1 81 ? -5.160 4.755 18.723 1.00 52.91 81 LYS A N 1
ATOM 642 C CA . LYS A 1 81 ? -4.715 3.338 18.814 1.00 52.91 81 LYS A CA 1
ATOM 643 C C . LYS A 1 81 ? -3.214 3.200 19.078 1.00 52.91 81 LYS A C 1
ATOM 645 O O . LYS A 1 81 ? -2.776 2.174 19.583 1.00 52.91 81 LYS A O 1
ATOM 650 N N . ASN A 1 82 ? -2.451 4.260 18.817 1.00 50.72 82 ASN A N 1
ATOM 651 C CA . ASN A 1 82 ? -1.012 4.321 19.050 1.00 50.72 82 ASN A CA 1
ATOM 652 C C . ASN A 1 82 ? -0.614 5.518 19.927 1.00 50.72 82 ASN A C 1
ATOM 654 O O . ASN A 1 82 ? 0.435 6.131 19.733 1.00 50.72 82 ASN A O 1
ATOM 658 N N . LYS A 1 83 ? -1.480 5.882 20.884 1.00 44.78 83 LYS A N 1
ATOM 659 C CA . LYS A 1 83 ? -1.231 7.032 21.758 1.00 44.78 83 LYS A CA 1
ATOM 660 C C . LYS A 1 83 ? 0.036 6.879 22.612 1.00 44.78 83 LYS A C 1
ATOM 662 O O . LYS A 1 83 ? 0.616 7.901 22.943 1.00 44.78 83 LYS A O 1
ATOM 667 N N . ASP A 1 84 ? 0.532 5.662 22.864 1.00 52.81 84 ASP A N 1
ATOM 668 C CA . ASP A 1 84 ? 1.576 5.464 23.881 1.00 52.81 84 ASP A CA 1
ATOM 669 C C . ASP A 1 84 ? 2.809 4.629 23.480 1.00 52.81 84 ASP A C 1
ATOM 671 O O . ASP A 1 84 ? 3.518 4.161 24.365 1.00 52.81 84 ASP A O 1
ATOM 675 N N . ILE A 1 85 ? 3.169 4.447 22.201 1.00 51.03 85 ILE A N 1
ATOM 676 C CA . ILE A 1 85 ? 4.483 3.811 21.912 1.00 51.03 85 ILE A CA 1
ATOM 677 C C . ILE A 1 85 ? 5.642 4.804 22.124 1.00 51.03 85 ILE A C 1
ATOM 679 O O . ILE A 1 85 ? 6.674 4.455 22.701 1.00 51.03 85 ILE A O 1
ATOM 683 N N . TRP A 1 86 ? 5.457 6.072 21.747 1.00 51.88 86 TRP A N 1
ATOM 684 C CA . TRP A 1 86 ? 6.438 7.134 22.006 1.00 51.88 86 TRP A CA 1
ATOM 685 C C . TRP A 1 86 ? 6.202 7.858 23.341 1.00 51.88 86 TRP A C 1
ATOM 687 O O . TRP A 1 86 ? 7.153 8.403 23.900 1.00 51.88 86 TRP A O 1
ATOM 697 N N . ASP A 1 87 ? 4.996 7.802 23.916 1.00 50.22 87 ASP A N 1
ATOM 698 C CA . ASP A 1 87 ? 4.730 8.334 25.266 1.00 50.22 87 ASP A CA 1
ATOM 699 C C . ASP A 1 87 ? 5.420 7.491 26.351 1.00 50.22 87 ASP A C 1
ATOM 701 O O . ASP A 1 87 ? 6.075 8.025 27.248 1.00 50.22 87 ASP A O 1
ATOM 705 N N . ALA A 1 88 ? 5.415 6.159 26.204 1.00 49.22 88 ALA A N 1
ATOM 706 C CA . ALA A 1 88 ? 6.140 5.257 27.100 1.00 49.22 88 ALA A CA 1
ATOM 707 C C . ALA A 1 88 ? 7.656 5.540 27.137 1.00 49.22 88 ALA A C 1
ATOM 709 O O . ALA A 1 88 ? 8.289 5.399 28.183 1.00 49.22 88 ALA A O 1
ATOM 710 N N . SER A 1 89 ? 8.234 5.997 26.019 1.00 51.78 89 SER A N 1
ATOM 711 C CA . SER A 1 89 ? 9.646 6.411 25.952 1.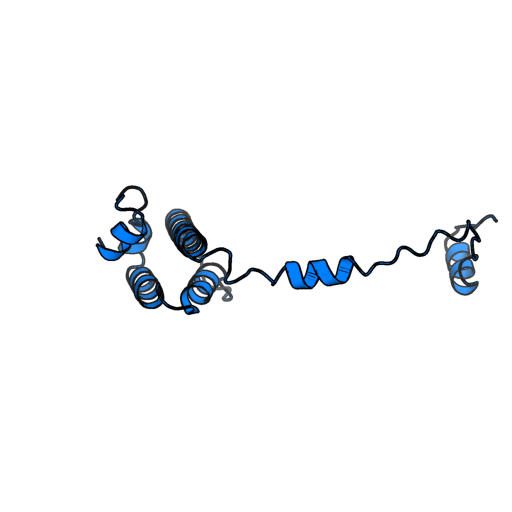00 51.78 89 SER A CA 1
ATOM 712 C C . SER A 1 89 ? 9.870 7.833 26.483 1.00 51.78 89 SER A C 1
ATOM 714 O O . SER A 1 89 ? 10.922 8.125 27.051 1.00 51.78 89 SER A O 1
ATOM 716 N N . SER A 1 90 ? 8.870 8.708 26.351 1.00 53.44 90 SER A N 1
ATOM 717 C CA . SER A 1 90 ? 8.896 10.088 26.859 1.00 53.44 90 SER A CA 1
ATOM 718 C C . SER A 1 90 ? 8.924 10.117 28.389 1.00 53.44 90 SER A C 1
ATOM 720 O O . SER A 1 90 ? 9.680 10.882 28.992 1.00 53.44 90 SER A O 1
ATOM 722 N N . ASN A 1 91 ? 8.179 9.203 29.020 1.00 53.72 91 ASN A N 1
ATOM 723 C CA . ASN A 1 91 ? 8.131 9.059 30.474 1.00 53.72 91 ASN A CA 1
ATOM 724 C C . ASN A 1 91 ? 9.430 8.491 31.090 1.00 53.72 91 ASN A C 1
ATOM 726 O O . ASN A 1 91 ? 9.654 8.631 32.292 1.00 53.72 91 ASN A O 1
ATOM 730 N N . LEU A 1 92 ? 10.327 7.901 30.289 1.00 52.91 92 LEU A N 1
ATOM 731 C CA . LEU A 1 92 ? 11.648 7.466 30.761 1.00 52.91 92 LEU A CA 1
ATOM 732 C C . LEU A 1 92 ? 12.642 8.639 30.869 1.00 52.91 92 LEU A C 1
ATOM 734 O O . LEU A 1 92 ? 13.554 8.603 31.692 1.00 52.91 92 LEU A O 1
ATOM 738 N N . PHE A 1 93 ? 12.457 9.688 30.060 1.00 46.00 93 PHE A N 1
ATOM 739 C CA . PHE A 1 93 ? 13.361 10.842 29.998 1.00 46.00 93 PHE A CA 1
ATOM 740 C C . PHE A 1 93 ? 13.028 11.937 31.026 1.00 46.00 93 PHE A C 1
ATOM 742 O O . PHE A 1 93 ? 13.914 12.682 31.437 1.00 46.00 93 PHE A O 1
ATOM 749 N N . VAL A 1 94 ? 11.777 12.021 31.494 1.00 52.62 94 VAL A N 1
ATOM 750 C CA . VAL A 1 94 ? 11.351 12.984 32.538 1.00 52.62 94 VAL A CA 1
ATOM 751 C C . VAL A 1 94 ? 11.913 12.675 33.926 1.00 52.62 94 VAL A C 1
ATOM 753 O O . VAL A 1 94 ? 12.014 13.578 34.751 1.00 52.62 94 VAL A O 1
ATOM 756 N N . ASN A 1 95 ? 12.359 11.439 34.168 1.00 51.84 95 ASN A N 1
ATOM 757 C CA . ASN A 1 95 ? 13.042 11.062 35.410 1.00 51.84 95 ASN A CA 1
ATOM 758 C C . ASN A 1 95 ? 14.565 11.237 35.329 1.00 51.84 95 ASN A C 1
ATOM 760 O O . ASN A 1 95 ? 15.286 10.799 36.229 1.00 51.84 95 ASN A O 1
ATOM 764 N N . PHE A 1 96 ? 15.076 11.887 34.279 1.00 47.38 96 PHE A N 1
ATOM 765 C CA . PHE A 1 96 ? 16.454 12.344 34.264 1.00 47.38 96 PHE A CA 1
ATOM 766 C C . PHE A 1 96 ? 16.569 13.537 35.209 1.00 47.38 96 PHE A C 1
ATOM 768 O O . PHE A 1 96 ? 16.465 14.687 34.794 1.00 47.38 96 PHE A O 1
ATOM 775 N N . THR A 1 97 ? 16.755 13.270 36.501 1.00 52.50 97 THR A N 1
ATOM 776 C CA . THR A 1 97 ? 17.228 14.290 37.431 1.00 52.50 97 THR A CA 1
ATOM 777 C C . THR A 1 97 ? 18.630 14.656 36.956 1.00 52.50 97 THR A C 1
ATOM 779 O O . THR A 1 97 ? 19.536 13.829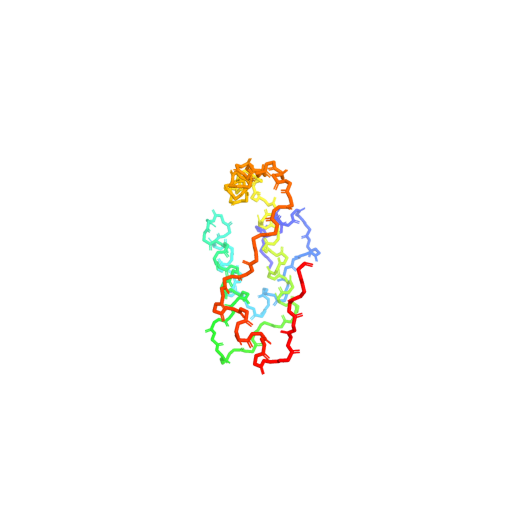 37.100 1.00 52.50 97 THR A O 1
ATOM 782 N N . PRO A 1 98 ? 18.859 15.846 36.369 1.00 47.84 98 PRO A N 1
ATOM 783 C CA . PRO A 1 98 ? 20.221 16.285 36.147 1.00 47.84 98 PRO A CA 1
ATOM 784 C C . PRO A 1 98 ? 20.817 16.349 37.547 1.00 47.84 98 PRO A C 1
ATOM 786 O O . PRO A 1 98 ? 20.269 17.042 38.410 1.00 47.84 98 PRO A O 1
ATOM 789 N N . GLN A 1 99 ? 21.884 15.594 37.817 1.00 47.91 99 GLN A N 1
ATOM 790 C CA . GLN A 1 99 ? 22.644 15.868 39.026 1.00 47.91 99 GLN A CA 1
ATOM 791 C C . GLN A 1 99 ? 22.974 17.362 38.968 1.00 47.91 99 GLN A C 1
ATOM 793 O O . GLN A 1 99 ? 23.535 17.799 37.955 1.00 47.91 99 GLN A O 1
ATOM 798 N N . PRO A 1 100 ? 22.570 18.169 39.973 1.00 46.28 100 PRO A N 1
ATOM 799 C CA . PRO A 1 100 ? 23.022 19.544 40.026 1.00 46.28 100 PRO A CA 1
ATOM 800 C C . PRO A 1 100 ? 24.532 19.451 39.946 1.00 46.28 100 PRO A C 1
ATOM 802 O O . PRO A 1 100 ? 25.126 18.654 40.675 1.00 46.28 100 PRO A O 1
ATOM 805 N N . ALA A 1 101 ? 25.109 20.164 38.984 1.00 48.47 101 ALA A N 1
ATOM 806 C CA . ALA A 1 101 ? 26.536 20.208 38.781 1.00 48.47 101 ALA A CA 1
ATOM 807 C C . ALA A 1 101 ? 27.188 20.528 40.129 1.00 48.47 101 ALA A C 1
ATOM 809 O O . ALA A 1 101 ? 27.262 21.685 40.540 1.00 48.47 101 ALA A O 1
ATOM 810 N N . MET A 1 102 ? 27.639 19.487 40.831 1.00 45.44 102 MET A N 1
ATOM 811 C CA . MET A 1 102 ? 28.701 19.603 41.801 1.00 45.44 102 MET A CA 1
ATOM 812 C C . MET A 1 102 ? 29.912 19.921 40.946 1.00 45.44 102 MET A C 1
ATOM 814 O O . MET A 1 102 ? 30.569 19.038 40.406 1.00 45.44 102 MET A O 1
ATOM 818 N N . GLU A 1 103 ? 30.046 21.216 40.674 1.00 45.72 103 GLU A N 1
ATOM 819 C CA . GLU A 1 103 ? 31.300 21.930 40.753 1.00 45.72 103 GLU A CA 1
ATOM 820 C C . GLU A 1 103 ? 32.500 21.041 40.448 1.00 45.72 103 GLU A C 1
ATOM 822 O O . GLU A 1 103 ? 33.039 20.389 41.337 1.00 45.72 103 GLU A O 1
ATOM 827 N N . ASN A 1 104 ? 32.855 20.997 39.161 1.00 53.88 104 ASN A N 1
ATOM 828 C CA . ASN A 1 104 ? 34.211 20.892 38.626 1.00 53.88 104 ASN A CA 1
ATOM 829 C C . ASN A 1 104 ? 35.272 20.310 39.573 1.00 53.88 104 ASN A C 1
ATOM 831 O O . ASN A 1 104 ? 36.336 20.894 39.763 1.00 53.88 104 ASN A O 1
ATOM 835 N N . SER A 1 105 ? 35.039 19.122 40.108 1.00 49.50 105 SER A N 1
ATOM 836 C CA . SER A 1 105 ? 36.097 18.286 40.641 1.00 49.50 105 SER A CA 1
ATOM 837 C C . SER A 1 105 ? 36.427 17.335 39.511 1.00 49.50 105 SER A C 1
ATOM 839 O O . SER A 1 105 ? 35.847 16.259 39.389 1.00 49.50 105 SER A O 1
ATOM 841 N N . ARG A 1 106 ? 37.331 17.788 38.625 1.00 46.81 106 ARG A N 1
ATOM 842 C CA . ARG A 1 106 ? 38.075 16.894 37.732 1.00 46.81 106 ARG A CA 1
ATOM 843 C C . ARG A 1 106 ? 38.591 15.755 38.600 1.00 46.81 106 ARG A C 1
ATOM 845 O O . ARG A 1 106 ? 39.552 15.917 39.344 1.00 46.81 106 ARG A O 1
ATOM 852 N N . THR A 1 107 ? 37.920 14.618 38.555 1.00 56.00 107 THR A N 1
ATOM 853 C CA . THR A 1 107 ? 38.531 13.371 38.971 1.00 56.00 107 THR A CA 1
ATOM 854 C C . THR A 1 107 ? 39.362 12.970 37.774 1.00 56.00 107 THR A C 1
ATOM 856 O O . THR A 1 107 ? 38.830 12.665 36.708 1.00 56.00 107 THR A O 1
ATOM 859 N N . GLU A 1 108 ? 40.674 13.116 37.928 1.00 53.84 108 GLU A N 1
ATOM 860 C CA . GLU A 1 108 ? 41.659 12.637 36.971 1.00 53.84 108 GLU A CA 1
ATOM 861 C C . GLU A 1 108 ? 41.254 11.247 36.450 1.00 53.84 108 GLU A C 1
ATOM 863 O O . GLU A 1 108 ? 40.812 10.407 37.247 1.00 53.84 108 GLU A O 1
ATOM 868 N N . PRO A 1 109 ? 41.370 10.985 35.133 1.00 58.22 109 PRO A N 1
ATOM 869 C CA . PRO A 1 109 ? 41.052 9.674 34.590 1.00 58.22 109 PRO A CA 1
ATOM 870 C C . PRO A 1 109 ? 41.851 8.599 35.348 1.00 58.22 109 PRO A C 1
ATOM 872 O O . PRO A 1 109 ? 43.018 8.849 35.669 1.00 58.22 109 PRO A O 1
ATOM 875 N N . PRO A 1 110 ? 41.259 7.422 35.637 1.00 62.75 110 PRO A N 1
ATOM 876 C CA . PRO A 1 110 ? 41.931 6.324 36.328 1.00 62.75 110 PRO A CA 1
ATOM 877 C C . PRO A 1 110 ? 43.337 6.066 35.775 1.00 62.75 110 PRO A C 1
ATOM 879 O O . PRO A 1 110 ? 43.542 6.109 34.561 1.00 62.75 110 PRO A O 1
ATOM 882 N N . THR A 1 111 ? 44.306 5.787 36.652 1.00 62.00 111 THR A N 1
ATOM 883 C CA . THR A 1 111 ? 45.745 5.726 36.328 1.00 62.00 111 THR A CA 1
ATOM 884 C C . THR A 1 111 ? 46.073 4.816 35.137 1.00 62.00 111 THR A C 1
ATOM 886 O O . THR A 1 111 ? 46.981 5.117 34.361 1.00 62.00 111 THR A O 1
ATOM 889 N N . ASP A 1 112 ? 45.301 3.746 34.939 1.00 63.47 112 ASP A N 1
ATOM 890 C CA . ASP A 1 112 ? 45.451 2.831 33.801 1.00 63.47 112 ASP A CA 1
ATOM 891 C C . ASP A 1 112 ? 45.204 3.524 32.454 1.00 63.47 112 ASP A C 1
ATOM 893 O O . ASP A 1 112 ? 45.949 3.318 31.496 1.00 63.47 112 ASP A O 1
ATOM 897 N N . ILE A 1 113 ? 44.224 4.426 32.400 1.00 66.88 113 ILE A N 1
ATOM 898 C CA . ILE A 1 113 ? 43.911 5.227 31.213 1.00 66.88 113 ILE A CA 1
ATOM 899 C C . ILE A 1 113 ? 45.019 6.258 30.970 1.00 66.88 113 ILE A C 1
ATOM 901 O O . ILE A 1 113 ? 45.435 6.462 29.831 1.00 66.88 113 ILE A O 1
ATOM 905 N N . GLN A 1 114 ? 45.567 6.867 3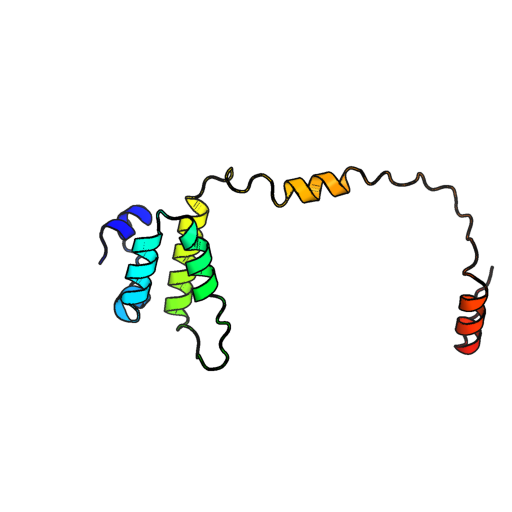2.026 1.00 64.00 114 GLN A N 1
ATOM 906 C CA . GLN A 1 114 ? 46.673 7.825 31.889 1.00 64.00 114 GLN A CA 1
ATOM 907 C C . GLN A 1 114 ? 47.941 7.185 31.320 1.00 64.00 114 GLN A C 1
ATOM 909 O O . GLN A 1 114 ? 48.658 7.807 30.534 1.00 64.00 114 GLN A O 1
ATOM 914 N N . ASN A 1 115 ? 48.224 5.942 31.710 1.00 71.25 115 ASN A N 1
ATOM 915 C CA . ASN A 1 115 ? 49.398 5.212 31.248 1.00 71.25 115 ASN A CA 1
ATOM 916 C C . ASN A 1 115 ? 49.293 4.837 29.764 1.00 71.25 115 ASN A C 1
ATOM 918 O O . ASN A 1 115 ? 50.280 4.960 29.037 1.00 71.25 115 ASN A O 1
ATOM 922 N N . GLU A 1 116 ? 48.106 4.444 29.297 1.00 73.81 116 GLU A N 1
ATOM 923 C CA . GLU A 1 116 ? 47.863 4.190 27.872 1.00 73.81 116 GLU A CA 1
ATOM 924 C C . GLU A 1 116 ? 47.916 5.476 27.039 1.00 73.81 116 GLU A C 1
ATOM 926 O O . GLU A 1 116 ? 48.559 5.513 25.991 1.00 73.81 116 GLU A O 1
ATOM 931 N N . LEU A 1 117 ? 47.351 6.577 27.538 1.00 70.25 117 LEU A N 1
ATOM 932 C CA . LEU A 1 117 ? 47.428 7.869 26.854 1.00 70.25 117 LEU A CA 1
ATOM 933 C C . LEU A 1 117 ? 48.872 8.383 26.745 1.00 70.25 117 LEU A C 1
ATOM 935 O O . LEU A 1 117 ? 49.268 8.862 25.682 1.00 70.25 117 LEU A O 1
ATOM 939 N N . LYS A 1 118 ? 49.702 8.183 27.780 1.00 73.44 118 LYS A N 1
ATOM 940 C CA . LYS A 1 118 ? 51.141 8.496 27.728 1.00 73.44 118 LYS A CA 1
ATOM 941 C C . LYS A 1 118 ? 51.891 7.661 26.693 1.00 73.44 118 LYS A C 1
ATOM 943 O O . LYS A 1 118 ? 52.732 8.211 25.986 1.00 73.44 118 LYS A O 1
ATOM 948 N N . LYS A 1 119 ? 51.593 6.361 26.568 1.00 75.88 119 LYS A N 1
ATOM 949 C CA . LYS A 1 119 ? 52.180 5.513 25.509 1.00 75.88 119 LYS A CA 1
ATOM 950 C C . LYS A 1 119 ? 51.841 6.028 24.110 1.00 75.88 119 LYS A C 1
ATOM 952 O O . LYS A 1 119 ? 52.655 5.895 23.203 1.00 75.88 119 LYS A O 1
ATOM 957 N N . LEU A 1 120 ? 50.667 6.638 23.955 1.00 77.06 120 LEU A N 1
ATOM 958 C CA . LEU A 1 120 ? 50.193 7.240 22.709 1.00 77.06 120 LEU A CA 1
ATOM 959 C C . LEU A 1 120 ? 50.654 8.697 22.508 1.00 77.06 120 LEU A C 1
ATOM 961 O O . LEU A 1 120 ? 50.253 9.330 21.535 1.00 77.06 120 LEU A O 1
ATOM 965 N N . GLY A 1 121 ? 51.508 9.231 23.389 1.00 72.62 121 GLY A N 1
ATOM 966 C CA . GLY A 1 121 ? 52.063 10.584 23.277 1.00 72.62 121 GLY A CA 1
ATOM 967 C C . GLY A 1 121 ? 51.146 11.703 23.781 1.00 72.62 121 GLY A C 1
ATOM 968 O O . GLY A 1 121 ? 51.461 12.877 23.592 1.00 72.62 121 GLY A O 1
ATOM 969 N N . PHE A 1 122 ? 50.036 11.367 24.443 1.00 69.00 122 PHE A N 1
ATOM 970 C CA . PHE A 1 122 ? 49.131 12.335 25.056 1.00 69.00 122 PHE A CA 1
ATOM 971 C C . PHE A 1 122 ? 49.491 12.535 26.531 1.00 69.00 122 PHE A C 1
ATOM 973 O O . PHE A 1 122 ? 49.390 11.620 27.350 1.00 69.00 122 PHE A O 1
ATOM 980 N N . TYR A 1 123 ? 49.897 13.754 26.881 1.00 63.31 123 TYR A N 1
ATOM 981 C CA . TYR A 1 123 ? 50.163 14.147 28.262 1.00 63.31 123 TYR A CA 1
ATOM 982 C C . TYR A 1 123 ? 48.956 14.901 28.815 1.00 63.31 123 TYR A C 1
ATOM 984 O O . TYR A 1 123 ? 48.600 15.965 28.314 1.00 63.31 123 TYR A O 1
ATOM 992 N N . VAL A 1 124 ? 48.330 14.343 29.850 1.00 60.06 124 VAL A N 1
ATOM 993 C CA . VAL A 1 124 ? 47.282 15.024 30.616 1.00 60.06 124 VAL A CA 1
ATOM 994 C C . VAL A 1 124 ? 47.975 15.980 31.591 1.00 60.06 124 VAL A C 1
ATOM 996 O O . VAL A 1 124 ? 48.740 15.541 32.450 1.00 60.06 124 VAL A O 1
ATOM 999 N N . THR A 1 125 ? 47.789 17.287 31.407 1.00 58.03 125 THR A N 1
ATOM 1000 C CA . THR A 1 125 ? 48.183 18.324 32.377 1.00 58.03 125 THR A CA 1
ATOM 1001 C C . THR A 1 125 ? 47.059 18.553 33.395 1.00 58.03 125 THR A C 1
ATOM 1003 O O . THR A 1 125 ? 45.900 18.465 32.987 1.00 58.03 125 THR A O 1
ATOM 1006 N N . PRO A 1 126 ? 47.385 18.867 34.666 1.00 55.09 126 PRO A N 1
ATOM 1007 C CA . PRO A 1 126 ? 46.399 19.055 35.742 1.00 55.09 126 PRO A CA 1
ATOM 1008 C C . PRO A 1 126 ? 45.421 20.225 35.499 1.00 55.09 126 PRO A C 1
ATOM 1010 O O . PRO A 1 126 ? 45.846 21.228 34.880 1.00 55.09 126 PRO A O 1
#

Foldseek 3Di:
DDPVVCVLVVNDPPLPLPVCCVVPVVLVVVLVVCLVPPCNLVSLVCLVDPPDPPDPHDDPSNNVSSVVSNVSSVVVPPPPVPVPPVVVVVVVVVPPPPPPPPPDPPPDDPVVVQVVCVVVVHHDDD

Radius of gyration: 27.32 Å; Cα contacts (8 Å, |Δi|>4): 45; chains: 1; bounding box: 68×35×56 Å

Sequence (126 aa):
MNQRLIRILGGSTEHYPYALESKYPRILEQIMSLWDSDEIDHCFMDLMVTNRGDRVGFPPEVAAEIMYLSLVHAAQESPGKNKDIWDASSNLFVNFTPQPAMENSRTEPPTDIQNELKKLGFYVTP

pLDDT: mean 73.71, std 16.04, range [44.78, 91.94]

Nearest PDB structures (foldseek):
  2gta-assembly1_A  TM=2.657E-01  e=2.831E+00  Bacillus subtilis

Solvent-accessible surface area (backbone atoms only — not comparable to full-atom values): 8023 Å² total; per-residue (Å²): 137,63,72,66,57,31,54,75,58,73,66,42,74,88,81,54,52,60,60,36,50,71,77,37,46,70,57,48,51,49,50,64,72,28,63,92,42,87,61,34,62,55,52,53,47,56,72,72,53,70,92,50,95,89,60,93,73,68,59,71,70,38,44,51,41,53,52,51,52,52,51,54,53,58,69,68,47,59,82,68,87,68,60,51,72,66,47,61,57,51,63,62,59,73,71,61,72,73,73,74,81,75,69,90,70,82,71,74,70,60,68,71,56,50,54,54,35,44,76,72,72,46,81,87,76,135

Mean predicted aligned error: 16.38 Å

Secondary structure (DSSP, 8-state):
--HHHHHHTTT-STT--HHHHHH-HHHHHHHHHHTTSTTHHHHHHHHHS---TT-----HHHHHHHHHHHHHHHHHS-TTTTTTTTHHHHHHHTT--PPP--TT------HHHHHHHHHTT-----